Protein AF-A0A8J7DX91-F1 (afdb_monomer_lite)

Foldseek 3Di:
DDPPPPPPPPPDDPVPPCVPPDDDDDDPPDDDPDDDDDDDDPVVVVVDPDPVRVVVVVVVVVVVVVVD

pLDDT: mean 78.9, std 14.7, range [44.94, 96.38]

Structure (mmCIF, N/CA/C/O backbone):
data_AF-A0A8J7DX91-F1
#
_entry.id   AF-A0A8J7DX91-F1
#
loop_
_atom_site.group_PDB
_atom_site.id
_atom_site.type_symbol
_atom_site.label_atom_id
_atom_site.label_alt_id
_atom_site.label_comp_id
_atom_site.label_asym_id
_atom_site.label_entity_id
_atom_site.label_seq_id
_atom_site.pdbx_PDB_ins_code
_atom_site.Cartn_x
_atom_site.Cartn_y
_atom_site.Cartn_z
_atom_site.occupancy
_atom_site.B_iso_or_equiv
_atom_site.auth_seq_id
_atom_site.auth_co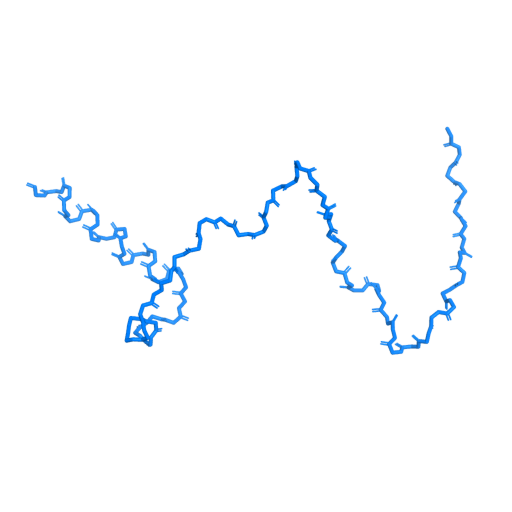mp_id
_atom_site.auth_asym_id
_atom_site.auth_atom_id
_atom_site.pdbx_PDB_model_num
ATOM 1 N N . MET A 1 1 ? 44.509 9.884 -10.527 1.00 44.94 1 MET A N 1
ATOM 2 C CA . MET A 1 1 ? 44.240 8.887 -11.586 1.00 44.94 1 MET A CA 1
ATOM 3 C C . MET A 1 1 ? 43.465 9.573 -12.698 1.00 44.94 1 MET A C 1
ATOM 5 O O . MET A 1 1 ? 42.459 10.208 -12.399 1.00 44.94 1 MET A O 1
ATOM 9 N N . LYS A 1 2 ? 43.981 9.541 -13.932 1.00 45.06 2 LYS A N 1
ATOM 10 C CA . LYS A 1 2 ? 43.313 10.112 -15.109 1.00 45.06 2 LYS A CA 1
ATOM 11 C C . LYS A 1 2 ? 42.066 9.269 -15.414 1.00 45.06 2 LYS A C 1
ATOM 13 O O . LYS A 1 2 ? 42.139 8.047 -15.365 1.00 45.06 2 LYS A O 1
ATOM 18 N N . LYS A 1 3 ? 40.918 9.913 -15.645 1.00 53.50 3 LYS A N 1
ATOM 19 C CA . LYS A 1 3 ? 39.722 9.244 -16.172 1.00 53.50 3 LYS A CA 1
ATOM 20 C C . LYS A 1 3 ? 39.913 9.131 -17.676 1.00 53.50 3 LYS A C 1
ATOM 22 O O . LYS A 1 3 ? 39.651 10.096 -18.389 1.00 53.50 3 LYS A O 1
ATOM 27 N N . ASP A 1 4 ? 40.381 7.980 -18.132 1.00 53.81 4 ASP A N 1
ATOM 28 C CA . ASP A 1 4 ? 40.306 7.644 -19.545 1.00 53.81 4 ASP A CA 1
ATOM 29 C C . ASP A 1 4 ? 38.825 7.464 -19.882 1.00 53.81 4 ASP A C 1
ATOM 31 O O . ASP A 1 4 ? 38.155 6.539 -19.417 1.00 53.81 4 ASP A O 1
ATOM 35 N N . LYS A 1 5 ? 38.278 8.433 -20.618 1.00 56.75 5 LYS A N 1
ATOM 36 C CA . LYS A 1 5 ? 36.947 8.346 -21.209 1.00 56.75 5 LYS A CA 1
ATOM 37 C C . LYS A 1 5 ? 37.064 7.384 -22.386 1.00 56.75 5 LYS A C 1
ATOM 39 O O . LYS A 1 5 ? 37.196 7.813 -23.524 1.00 56.75 5 LYS A O 1
ATOM 44 N N . LEU A 1 6 ? 37.103 6.088 -22.083 1.00 60.31 6 LEU A N 1
ATOM 45 C CA . LEU A 1 6 ? 36.934 5.048 -23.086 1.00 60.31 6 LEU A CA 1
ATOM 46 C C . LEU A 1 6 ? 35.517 5.212 -23.632 1.00 60.31 6 LEU A C 1
ATOM 48 O O . LEU A 1 6 ? 34.538 4.889 -22.957 1.00 60.31 6 LEU A O 1
ATOM 52 N N . GLU A 1 7 ? 35.409 5.793 -24.822 1.00 59.88 7 GLU A N 1
ATOM 53 C CA . GLU A 1 7 ? 34.203 5.710 -25.637 1.00 59.88 7 GLU A CA 1
ATOM 54 C C . GLU A 1 7 ? 34.108 4.267 -26.125 1.00 59.88 7 GLU A C 1
ATOM 56 O O . GLU A 1 7 ? 34.526 3.928 -27.223 1.00 59.88 7 GLU A O 1
ATOM 61 N N . MET A 1 8 ? 33.670 3.383 -25.228 1.00 64.25 8 MET A N 1
ATOM 62 C CA . MET A 1 8 ? 33.311 2.022 -25.595 1.00 64.25 8 MET A CA 1
ATOM 63 C C . MET A 1 8 ? 32.067 2.135 -26.469 1.00 64.25 8 MET A C 1
ATOM 65 O O . MET A 1 8 ? 31.025 2.604 -26.000 1.00 64.25 8 MET A O 1
ATOM 69 N N . GLU A 1 9 ? 32.203 1.782 -27.743 1.00 66.19 9 GLU A N 1
ATOM 70 C CA . GLU A 1 9 ? 31.064 1.655 -28.640 1.00 66.19 9 GLU A CA 1
ATOM 71 C C . GLU A 1 9 ? 30.087 0.628 -28.045 1.00 66.19 9 GLU A C 1
ATOM 73 O O . GLU A 1 9 ? 30.485 -0.406 -27.507 1.00 66.19 9 GLU A O 1
ATOM 78 N N . ASP A 1 10 ? 28.798 0.967 -28.044 1.00 69.94 10 ASP A N 1
ATOM 79 C CA . ASP A 1 10 ? 27.744 0.129 -27.475 1.00 69.94 10 ASP A CA 1
ATOM 80 C C . ASP A 1 10 ? 27.472 -1.026 -28.448 1.00 69.94 10 ASP A C 1
ATOM 82 O O . ASP A 1 10 ? 26.712 -0.881 -29.402 1.00 69.94 10 ASP A O 1
ATOM 86 N N . GLU A 1 11 ? 28.150 -2.156 -28.242 1.00 82.56 11 GLU A N 1
ATOM 87 C CA . GLU A 1 11 ? 28.030 -3.365 -29.074 1.00 82.56 11 GLU A CA 1
ATOM 88 C C . GLU A 1 11 ? 26.677 -4.092 -28.901 1.00 82.56 11 GLU A C 1
ATOM 90 O O . GLU A 1 11 ? 26.422 -5.119 -29.538 1.00 82.56 11 GLU A O 1
ATOM 95 N N . LEU A 1 12 ? 25.797 -3.601 -28.018 1.00 82.75 12 LEU A N 1
ATOM 96 C CA . LEU A 1 12 ? 24.495 -4.209 -27.761 1.00 82.75 12 LEU A CA 1
ATOM 97 C C . LEU A 1 12 ? 23.517 -3.963 -28.915 1.00 82.75 12 LEU A C 1
ATOM 99 O O . LEU A 1 12 ? 23.489 -2.907 -29.547 1.00 82.75 12 LEU A O 1
ATOM 103 N N . ARG A 1 13 ? 22.644 -4.947 -29.162 1.00 84.38 13 ARG A N 1
ATOM 104 C CA . ARG A 1 13 ? 21.530 -4.772 -30.105 1.00 84.38 13 ARG A CA 1
ATOM 105 C C . ARG A 1 13 ? 20.544 -3.728 -29.581 1.00 84.38 13 ARG A C 1
ATOM 107 O O . ARG A 1 13 ? 20.408 -3.544 -28.371 1.00 84.38 13 ARG A O 1
ATOM 114 N N . SER A 1 14 ? 19.810 -3.090 -30.489 1.00 82.12 14 SER A N 1
ATOM 115 C CA . SER A 1 14 ? 18.885 -1.994 -30.174 1.00 82.12 14 SER A CA 1
ATOM 116 C C . SER A 1 14 ? 17.783 -2.379 -29.181 1.00 82.12 14 SER A C 1
ATOM 118 O O . SER A 1 14 ? 17.324 -1.522 -28.425 1.00 82.12 14 SER A O 1
ATOM 120 N N . GLU A 1 15 ? 17.384 -3.653 -29.127 1.00 81.56 15 GLU A N 1
ATOM 121 C CA . GLU A 1 15 ? 16.396 -4.150 -28.165 1.00 81.56 15 GLU A CA 1
ATOM 122 C C . GLU A 1 15 ? 16.926 -4.179 -26.721 1.00 81.56 15 GLU A C 1
ATOM 124 O O . GLU A 1 15 ? 16.145 -4.124 -25.772 1.00 81.56 15 GLU A O 1
ATOM 129 N N . TYR A 1 16 ? 18.248 -4.210 -26.533 1.00 79.31 16 TYR A N 1
ATOM 130 C CA . TYR A 1 16 ? 18.911 -4.229 -25.228 1.00 79.31 16 TYR A CA 1
ATOM 131 C C . TYR A 1 16 ? 19.433 -2.838 -24.836 1.00 79.31 16 TYR A C 1
ATOM 133 O O . TYR A 1 16 ? 20.589 -2.671 -24.456 1.00 79.31 16 TYR A O 1
ATOM 141 N N . ASN A 1 17 ? 18.574 -1.814 -24.891 1.00 81.19 17 ASN A N 1
ATOM 142 C CA . ASN A 1 17 ? 18.934 -0.462 -24.457 1.00 81.19 17 ASN A CA 1
ATOM 143 C C . ASN A 1 17 ? 18.964 -0.346 -22.921 1.00 81.19 17 ASN A C 1
ATOM 145 O O . ASN A 1 17 ? 17.950 -0.096 -22.265 1.00 81.19 17 ASN A O 1
ATOM 149 N N . LEU A 1 18 ? 20.158 -0.475 -22.343 1.00 79.56 18 LEU A N 1
ATOM 150 C CA . LEU A 1 18 ? 20.359 -0.422 -20.893 1.00 79.56 18 LEU A CA 1
ATOM 151 C C . LEU A 1 18 ? 20.455 1.011 -20.333 1.00 79.56 18 LEU A C 1
ATOM 153 O O . LEU A 1 18 ? 20.511 1.179 -19.115 1.00 79.56 18 LEU A O 1
ATOM 157 N N . LYS A 1 19 ? 20.443 2.057 -21.177 1.00 78.62 19 LYS A N 1
ATOM 158 C CA . LYS A 1 19 ? 20.673 3.458 -20.755 1.00 78.62 19 LYS A CA 1
ATOM 159 C C . LYS A 1 19 ? 19.614 3.980 -19.782 1.00 78.62 19 LYS A C 1
ATOM 161 O O . LYS A 1 19 ? 19.907 4.835 -18.952 1.00 78.62 19 LYS A O 1
ATOM 166 N N . ASN A 1 20 ? 18.400 3.439 -19.860 1.00 73.31 20 ASN A N 1
ATOM 167 C CA . ASN A 1 20 ? 17.270 3.837 -19.018 1.00 73.31 20 ASN A CA 1
ATOM 168 C C . ASN A 1 20 ? 17.095 2.945 -17.780 1.00 73.31 20 ASN A C 1
ATOM 170 O O . ASN A 1 20 ? 16.207 3.190 -16.959 1.00 73.31 20 ASN A O 1
ATOM 174 N N . LEU A 1 21 ? 17.914 1.901 -17.626 1.00 74.38 21 LEU A N 1
ATOM 175 C CA . LEU A 1 21 ? 17.811 1.016 -16.477 1.00 74.38 21 LEU A CA 1
ATOM 176 C C . LEU A 1 21 ? 18.391 1.691 -15.236 1.00 74.38 21 LEU A C 1
ATOM 178 O O . LEU A 1 21 ? 19.517 2.190 -15.211 1.00 74.38 21 LEU A O 1
ATOM 182 N N . ARG A 1 22 ? 17.620 1.666 -14.150 1.00 69.81 22 ARG A N 1
ATOM 183 C CA . ARG A 1 22 ? 18.094 2.119 -12.843 1.00 69.81 22 ARG A CA 1
ATOM 184 C C . ARG A 1 22 ? 19.114 1.122 -12.299 1.00 69.81 22 ARG A C 1
ATOM 186 O O . ARG A 1 22 ? 18.752 0.034 -11.858 1.00 69.81 22 ARG A O 1
ATOM 193 N N . VAL A 1 23 ? 20.387 1.512 -12.278 1.00 70.94 23 VAL A N 1
ATOM 194 C CA . VAL A 1 23 ? 21.455 0.707 -11.672 1.00 70.94 23 VAL A CA 1
ATOM 195 C C . VAL A 1 23 ? 21.210 0.591 -10.166 1.00 70.94 23 VAL A C 1
ATOM 197 O O . VAL A 1 23 ? 21.145 1.597 -9.454 1.00 70.94 23 VAL A O 1
ATOM 200 N N . ARG A 1 24 ? 21.095 -0.643 -9.660 1.00 66.56 24 ARG A N 1
ATOM 201 C CA . ARG A 1 24 ? 20.894 -0.919 -8.234 1.00 66.56 24 ARG A CA 1
ATOM 202 C C . ARG A 1 24 ? 22.041 -1.735 -7.654 1.00 66.56 24 ARG A C 1
ATOM 204 O O . ARG A 1 24 ? 22.495 -2.722 -8.216 1.00 66.56 24 ARG A O 1
ATOM 211 N N . LYS A 1 25 ? 22.484 -1.323 -6.471 1.00 68.75 25 LYS A N 1
ATOM 212 C CA . LYS A 1 25 ? 23.555 -1.964 -5.713 1.00 68.75 25 LYS A CA 1
ATOM 213 C C . LYS A 1 25 ? 23.011 -3.148 -4.901 1.00 68.75 25 LYS A C 1
ATOM 215 O O . LYS A 1 25 ? 22.379 -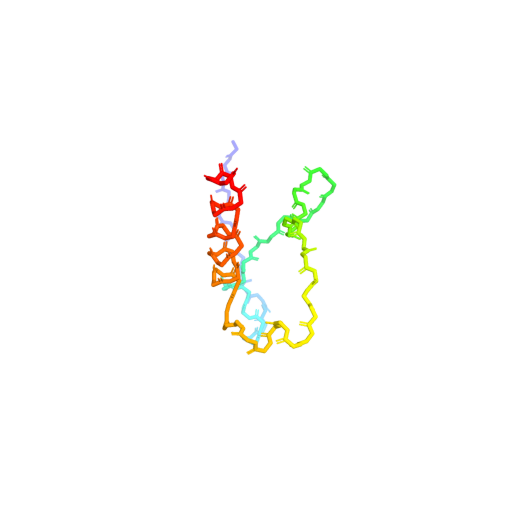2.928 -3.873 1.00 68.75 25 LYS A O 1
ATOM 220 N N . LEU A 1 26 ? 23.294 -4.376 -5.337 1.00 67.25 26 LEU A N 1
ATOM 221 C CA . LEU A 1 26 ? 23.057 -5.614 -4.574 1.00 67.25 26 LEU A CA 1
ATOM 222 C C . LEU A 1 26 ? 24.310 -5.976 -3.742 1.00 67.25 26 LEU A C 1
ATOM 224 O O . LEU A 1 26 ? 25.416 -5.587 -4.121 1.00 67.25 26 LEU A O 1
ATOM 228 N N . GLY A 1 27 ? 24.153 -6.639 -2.590 1.00 70.31 27 GLY A N 1
ATOM 229 C CA . GLY A 1 27 ? 25.269 -7.110 -1.749 1.00 70.31 27 GLY A CA 1
ATOM 230 C C . GLY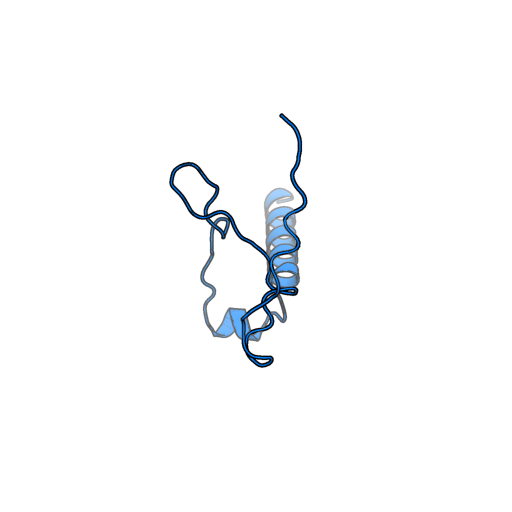 A 1 27 ? 24.990 -7.073 -0.241 1.00 70.31 27 GLY A C 1
ATOM 231 O O . GLY A 1 27 ? 24.113 -6.340 0.219 1.00 70.31 27 GLY A O 1
ATOM 232 N N . SER A 1 28 ? 25.754 -7.856 0.526 1.00 63.00 28 SER A N 1
ATOM 233 C CA . SER A 1 28 ? 25.692 -7.892 1.992 1.00 63.00 28 SER A CA 1
ATOM 234 C C . SER A 1 28 ? 26.004 -6.515 2.602 1.00 63.00 28 SER A C 1
ATOM 236 O O . SER A 1 28 ? 26.838 -5.763 2.098 1.00 63.00 28 SER A O 1
ATOM 238 N N . GLY A 1 29 ? 25.278 -6.138 3.661 1.00 69.06 29 GLY A N 1
ATOM 239 C CA . GLY A 1 29 ? 25.423 -4.833 4.326 1.00 69.06 29 GLY A CA 1
ATOM 240 C C . GLY A 1 29 ? 24.714 -3.657 3.638 1.00 69.06 29 GLY A C 1
ATOM 241 O O . GLY A 1 29 ? 24.842 -2.517 4.084 1.00 69.06 29 GLY A O 1
ATOM 242 N N . ARG A 1 30 ? 23.946 -3.895 2.566 1.00 66.69 30 ARG A N 1
ATOM 243 C CA . ARG A 1 30 ? 23.119 -2.867 1.911 1.00 66.69 30 ARG A CA 1
ATOM 244 C C . ARG A 1 30 ? 21.645 -3.072 2.261 1.00 66.69 30 ARG A C 1
ATOM 246 O O . ARG A 1 30 ? 21.186 -4.205 2.340 1.00 66.69 30 ARG A O 1
ATOM 253 N N . LYS A 1 31 ? 20.912 -1.971 2.481 1.00 61.09 31 LYS A N 1
ATOM 254 C CA . LYS A 1 31 ? 19.495 -1.991 2.891 1.00 61.09 31 LYS A CA 1
ATOM 255 C C . LYS A 1 31 ? 18.675 -2.854 1.921 1.00 61.09 31 LYS A C 1
ATOM 257 O O . LYS A 1 31 ? 18.673 -2.580 0.715 1.00 61.09 31 LYS A O 1
ATOM 262 N N . SER A 1 32 ? 17.994 -3.873 2.452 1.00 62.16 32 SER A N 1
ATOM 263 C CA . SER A 1 32 ? 16.987 -4.639 1.716 1.00 62.16 32 SER A CA 1
ATOM 264 C C . SER A 1 32 ? 15.974 -3.669 1.118 1.00 62.16 32 SER A C 1
ATOM 266 O O . SER A 1 32 ? 15.651 -2.638 1.717 1.00 62.16 32 SER A O 1
ATOM 268 N N . PHE A 1 33 ? 15.527 -3.941 -0.106 1.00 60.28 33 PHE A N 1
ATOM 269 C CA . PHE A 1 33 ? 14.424 -3.166 -0.649 1.00 60.28 33 PHE A CA 1
ATOM 270 C C . PHE A 1 33 ? 13.137 -3.685 -0.030 1.00 60.28 33 PHE A C 1
ATOM 272 O O . PHE A 1 33 ? 12.900 -4.887 -0.028 1.00 60.28 33 PHE A O 1
ATOM 279 N N . GLY A 1 34 ? 12.371 -2.763 0.536 1.00 59.62 34 GLY A N 1
ATOM 280 C CA . GLY A 1 34 ? 11.250 -3.075 1.403 1.00 59.62 34 GLY A CA 1
ATOM 281 C C . GLY A 1 34 ? 11.623 -2.769 2.842 1.00 59.62 34 GLY A C 1
ATOM 282 O O . GLY A 1 34 ? 12.493 -3.412 3.430 1.00 59.62 34 GLY A O 1
ATOM 283 N N . GLY A 1 35 ? 10.955 -1.763 3.406 1.00 69.75 35 GLY A N 1
ATOM 284 C CA . GLY A 1 35 ? 10.748 -1.741 4.847 1.00 69.75 35 GLY A CA 1
ATOM 285 C C . GLY A 1 35 ? 9.909 -2.951 5.271 1.00 69.75 35 GLY A C 1
ATOM 286 O O . GLY A 1 35 ? 9.767 -3.931 4.536 1.00 69.75 35 GLY A O 1
ATOM 287 N N . VAL A 1 36 ? 9.314 -2.888 6.456 1.00 76.94 36 VAL A N 1
ATOM 288 C CA . VAL A 1 36 ? 8.375 -3.928 6.887 1.00 76.94 36 VAL A CA 1
ATOM 289 C C . VAL A 1 36 ? 7.230 -4.009 5.874 1.00 76.94 36 VAL A C 1
ATOM 291 O O . VAL A 1 36 ? 6.543 -3.020 5.632 1.00 76.94 36 VAL A O 1
ATOM 294 N N . THR A 1 37 ? 7.063 -5.175 5.250 1.00 83.12 37 THR A N 1
ATOM 295 C CA . THR A 1 37 ? 5.929 -5.449 4.362 1.00 83.12 37 THR A CA 1
ATOM 296 C C . THR A 1 37 ? 4.821 -6.052 5.207 1.00 83.12 37 THR A C 1
ATOM 298 O O . THR A 1 37 ? 5.030 -7.077 5.854 1.00 83.12 37 THR A O 1
ATOM 301 N N . VAL A 1 38 ? 3.660 -5.406 5.217 1.00 84.38 38 VAL A N 1
ATOM 302 C CA . VAL A 1 38 ? 2.470 -5.888 5.918 1.00 84.38 38 VAL A CA 1
ATOM 303 C C . VAL A 1 38 ? 1.531 -6.475 4.878 1.00 84.38 38 VAL A C 1
ATOM 305 O O . VAL A 1 38 ? 1.199 -5.814 3.896 1.00 84.38 38 VAL A O 1
ATOM 308 N N . ARG A 1 39 ? 1.137 -7.734 5.072 1.00 90.12 39 ARG A N 1
ATOM 309 C CA . ARG A 1 39 ? 0.141 -8.383 4.224 1.00 90.12 39 ARG A CA 1
ATOM 310 C C . ARG A 1 39 ? -1.247 -7.953 4.686 1.00 90.12 39 ARG A C 1
ATOM 312 O O . ARG A 1 39 ? -1.560 -8.089 5.864 1.00 90.12 39 ARG A O 1
ATOM 319 N N . LEU A 1 40 ? -2.042 -7.442 3.753 1.00 91.19 40 LEU A N 1
ATOM 320 C CA . LEU A 1 40 ? -3.461 -7.169 3.954 1.00 91.19 40 LEU A CA 1
ATOM 321 C C . LEU A 1 40 ? -4.276 -8.368 3.465 1.00 91.19 40 LEU A C 1
ATOM 323 O O . LEU A 1 40 ? -3.849 -9.079 2.549 1.00 91.19 40 LEU A O 1
ATOM 327 N N . GLU A 1 41 ? -5.428 -8.589 4.087 1.00 94.69 41 GLU A N 1
ATOM 328 C CA . GLU A 1 41 ? -6.416 -9.539 3.581 1.00 94.69 41 GLU A CA 1
ATOM 329 C C . GLU A 1 41 ? -7.093 -8.985 2.307 1.00 94.69 41 GLU A C 1
ATOM 331 O O . GLU A 1 41 ? -7.090 -7.763 2.103 1.00 94.69 41 GLU A O 1
ATOM 336 N N . PRO A 1 42 ? -7.615 -9.848 1.409 1.00 92.81 42 PRO A N 1
ATOM 337 C CA . PRO A 1 42 ? -8.146 -9.428 0.108 1.00 92.81 42 PRO A CA 1
ATOM 338 C C . PRO A 1 42 ? -9.290 -8.417 0.202 1.0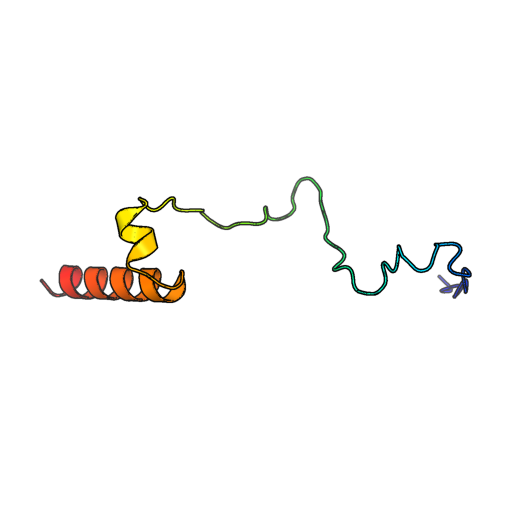0 92.81 42 PRO A C 1
ATOM 340 O O . PRO A 1 42 ? -9.323 -7.456 -0.557 1.00 92.81 42 PRO A O 1
ATOM 343 N N . ASP A 1 43 ? -10.181 -8.600 1.172 1.00 94.56 43 ASP A N 1
ATOM 344 C CA . ASP A 1 43 ? -11.297 -7.699 1.457 1.00 94.56 43 ASP A CA 1
ATOM 345 C C . ASP A 1 43 ? -10.810 -6.291 1.823 1.00 94.56 43 ASP A C 1
ATOM 347 O O . ASP A 1 43 ? -11.299 -5.295 1.299 1.00 94.56 43 ASP A O 1
ATOM 351 N N . VAL A 1 44 ? -9.787 -6.191 2.671 1.00 91.75 44 VAL A N 1
ATOM 352 C CA . VAL A 1 44 ? -9.182 -4.909 3.041 1.00 91.75 44 VAL A CA 1
ATOM 353 C C . VAL A 1 44 ? -8.446 -4.302 1.848 1.00 91.75 44 VAL A C 1
ATOM 355 O O . VAL A 1 44 ? -8.537 -3.100 1.623 1.00 91.75 44 VAL A O 1
ATOM 358 N N . ALA A 1 45 ? -7.738 -5.110 1.062 1.00 91.88 45 ALA A N 1
ATOM 359 C CA . ALA A 1 45 ? -7.018 -4.627 -0.113 1.00 91.88 45 ALA A CA 1
ATOM 360 C C . ALA A 1 45 ? -7.955 -4.073 -1.203 1.00 91.88 45 ALA A C 1
ATOM 362 O O . ALA A 1 45 ? -7.589 -3.115 -1.874 1.00 91.88 45 ALA A O 1
ATOM 363 N N . GLU A 1 46 ? -9.159 -4.630 -1.361 1.00 94.06 46 GLU A N 1
ATOM 364 C CA . GLU A 1 46 ? -10.172 -4.125 -2.300 1.00 94.06 46 GLU A CA 1
ATOM 365 C C . GLU A 1 46 ? -10.780 -2.786 -1.859 1.00 94.06 46 GLU A C 1
ATOM 367 O O . GLU A 1 46 ? -11.168 -1.969 -2.694 1.00 94.06 46 GLU A O 1
ATOM 372 N N . MET A 1 47 ? -10.837 -2.537 -0.550 1.00 94.12 47 MET A N 1
ATOM 373 C CA . MET A 1 47 ? -11.427 -1.320 0.011 1.00 94.12 47 MET A CA 1
ATOM 374 C C . MET A 1 47 ? -10.521 -0.087 -0.097 1.00 94.12 47 MET A C 1
ATOM 376 O O . MET A 1 47 ? -11.024 1.037 -0.039 1.00 94.12 47 MET A O 1
ATOM 380 N N . PHE A 1 48 ? -9.203 -0.267 -0.241 1.00 93.50 48 PHE A N 1
ATOM 381 C CA . PHE A 1 48 ? -8.242 0.837 -0.286 1.00 93.50 48 PHE A CA 1
ATOM 382 C C . PHE A 1 48 ? -7.508 0.902 -1.635 1.00 93.50 48 PHE A C 1
ATOM 384 O O . PHE A 1 48 ? -6.900 -0.082 -2.049 1.00 93.50 48 PHE A O 1
ATOM 391 N N . PRO A 1 49 ? -7.490 2.067 -2.310 1.00 89.62 49 PRO A N 1
ATOM 392 C CA . PRO A 1 49 ? -6.877 2.201 -3.633 1.00 89.62 49 PRO A CA 1
ATOM 393 C C . PRO A 1 49 ? -5.341 2.181 -3.604 1.00 89.62 49 PRO A C 1
ATOM 395 O O . PRO A 1 49 ? -4.715 1.812 -4.597 1.00 89.62 49 PRO A O 1
ATOM 398 N N . ASP A 1 50 ? -4.723 2.584 -2.489 1.00 90.94 50 ASP A N 1
ATOM 399 C CA . ASP A 1 50 ? -3.272 2.626 -2.327 1.00 90.94 50 ASP A CA 1
ATOM 400 C C . ASP A 1 50 ? -2.832 2.477 -0.856 1.00 90.94 50 ASP A C 1
ATOM 402 O O . ASP A 1 50 ? -3.635 2.452 0.082 1.00 90.94 50 ASP A O 1
ATOM 406 N N . ALA A 1 51 ? -1.516 2.367 -0.658 1.00 89.88 51 ALA A N 1
ATOM 407 C CA . ALA A 1 51 ? -0.913 2.229 0.663 1.00 89.88 51 ALA A CA 1
ATOM 408 C C . ALA A 1 51 ? -0.994 3.511 1.513 1.00 89.88 51 ALA A C 1
ATOM 410 O O . ALA A 1 51 ? -0.951 3.423 2.743 1.00 89.88 51 ALA A O 1
ATOM 411 N N . ASP A 1 52 ? -1.096 4.690 0.897 1.00 92.00 52 ASP A N 1
ATOM 412 C CA . ASP A 1 52 ? -1.185 5.956 1.623 1.00 92.00 52 ASP A CA 1
ATOM 413 C C . ASP A 1 52 ? -2.555 6.075 2.305 1.00 92.00 52 ASP A C 1
ATOM 415 O O . ASP A 1 52 ? -2.613 6.372 3.500 1.00 92.00 52 ASP A O 1
ATOM 419 N N . ALA A 1 53 ? -3.632 5.692 1.615 1.00 94.12 53 ALA A N 1
ATOM 420 C CA . ALA A 1 53 ? -4.990 5.630 2.149 1.00 94.12 53 ALA A CA 1
ATOM 421 C C . ALA A 1 53 ? -5.102 4.685 3.361 1.00 94.12 53 ALA A C 1
ATOM 423 O O . ALA A 1 53 ? -5.694 5.043 4.383 1.00 94.12 53 ALA A O 1
ATOM 424 N N . VAL A 1 54 ? -4.469 3.505 3.297 1.00 94.62 54 VAL A N 1
ATOM 425 C CA . VAL A 1 54 ? -4.404 2.564 4.434 1.00 94.62 54 VAL A CA 1
ATOM 426 C C . VAL A 1 54 ? -3.682 3.203 5.623 1.00 94.62 54 VAL A C 1
ATOM 428 O 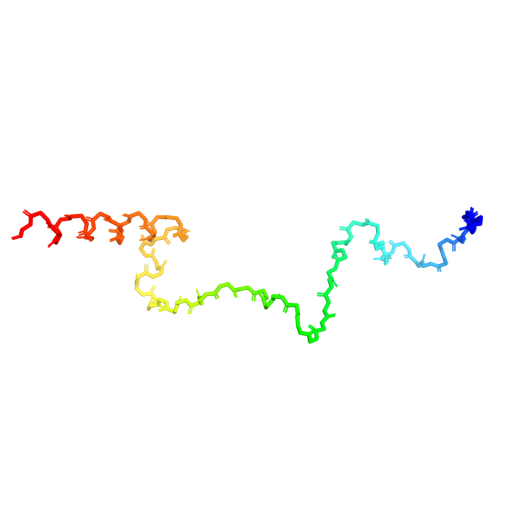O . VAL A 1 54 ? -4.149 3.145 6.763 1.00 94.62 54 VAL A O 1
ATOM 431 N N . ASN A 1 55 ? -2.541 3.846 5.369 1.00 94.25 55 ASN A N 1
ATOM 432 C CA . ASN A 1 55 ? -1.744 4.478 6.415 1.00 94.25 55 ASN A CA 1
ATOM 433 C C . ASN A 1 55 ? -2.488 5.636 7.091 1.00 94.25 55 ASN A C 1
ATOM 435 O O . ASN A 1 55 ? -2.380 5.807 8.308 1.00 94.25 55 ASN A O 1
ATOM 439 N N . GLU A 1 56 ? -3.240 6.434 6.336 1.00 95.38 56 GLU A N 1
ATOM 440 C CA . GLU A 1 56 ? -4.057 7.514 6.888 1.00 95.38 56 GLU A CA 1
ATOM 441 C C . GLU A 1 56 ? -5.185 6.989 7.777 1.00 95.38 56 GLU A C 1
ATOM 443 O O . GLU A 1 56 ? -5.339 7.472 8.904 1.00 95.38 56 GLU A O 1
ATOM 448 N N . ALA A 1 57 ? -5.901 5.953 7.334 1.00 95.06 57 ALA A N 1
ATOM 449 C CA . ALA A 1 57 ? -6.957 5.322 8.121 1.00 95.06 57 ALA A CA 1
ATOM 450 C C . ALA A 1 57 ? -6.424 4.757 9.452 1.00 95.06 57 ALA A C 1
ATOM 452 O O . ALA A 1 57 ? -6.979 5.028 10.520 1.00 95.06 57 ALA A O 1
ATOM 453 N N . LEU A 1 58 ? -5.292 4.043 9.419 1.00 95.00 58 LEU A N 1
ATOM 454 C CA . LEU A 1 58 ? -4.662 3.500 10.628 1.00 95.00 58 LEU A CA 1
ATOM 455 C C . LEU A 1 58 ? -4.176 4.605 11.577 1.00 95.00 58 LEU A C 1
ATOM 457 O O . LEU A 1 58 ? -4.336 4.499 12.793 1.00 95.00 58 LEU A O 1
ATOM 461 N N . ARG A 1 59 ? -3.619 5.701 11.049 1.00 96.25 59 ARG A N 1
ATOM 462 C CA . ARG A 1 59 ? -3.224 6.863 11.865 1.00 96.25 59 ARG A CA 1
ATOM 463 C C . ARG A 1 59 ? -4.425 7.534 12.517 1.00 96.25 59 ARG A C 1
ATOM 465 O O . ARG A 1 59 ? -4.318 7.951 13.671 1.00 96.25 59 ARG A O 1
ATOM 472 N N . PHE A 1 60 ? -5.539 7.657 11.798 1.00 95.44 60 PHE A N 1
ATOM 473 C CA . PHE A 1 60 ? -6.779 8.184 12.354 1.00 95.44 60 PHE A CA 1
ATOM 474 C C . PHE A 1 60 ? -7.262 7.319 13.521 1.00 95.44 60 PHE A C 1
ATOM 476 O O . PHE A 1 60 ? -7.486 7.849 14.609 1.00 95.44 60 PHE A O 1
ATOM 483 N N . LEU A 1 61 ? -7.300 5.995 13.343 1.00 95.25 61 LEU A N 1
ATOM 484 C CA . LEU A 1 61 ? -7.670 5.063 14.407 1.00 95.25 61 LEU A CA 1
ATOM 485 C C . LEU A 1 61 ? -6.767 5.220 15.639 1.00 95.25 61 LEU A C 1
ATOM 487 O O . LEU A 1 61 ? -7.268 5.371 16.749 1.00 95.25 61 LEU A O 1
ATOM 491 N N . ILE A 1 62 ? -5.445 5.287 15.445 1.00 96.38 62 ILE A N 1
ATOM 492 C CA . ILE A 1 62 ? -4.486 5.505 16.540 1.00 96.38 62 ILE A CA 1
ATOM 493 C C . ILE A 1 62 ? -4.793 6.804 17.300 1.00 96.38 62 ILE A C 1
ATOM 495 O O . ILE A 1 62 ? -4.730 6.825 18.530 1.00 96.38 62 ILE A O 1
ATOM 499 N N . ARG A 1 63 ? -5.132 7.893 16.595 1.00 95.38 63 ARG A N 1
ATOM 500 C CA . ARG A 1 63 ? -5.485 9.176 17.228 1.00 95.38 63 ARG A CA 1
ATOM 501 C C . ARG A 1 63 ? -6.745 9.053 18.078 1.00 95.38 63 ARG A C 1
A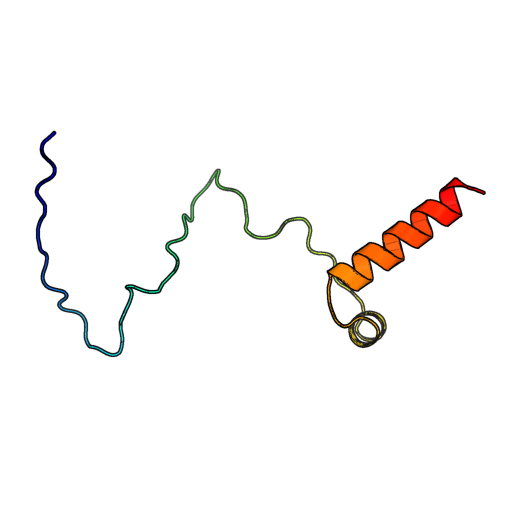TOM 503 O O . ARG A 1 63 ? -6.711 9.477 19.227 1.00 95.38 63 ARG A O 1
ATOM 510 N N . VAL A 1 64 ? -7.799 8.432 17.548 1.00 95.12 64 VAL A N 1
ATOM 511 C CA . VAL A 1 64 ? -9.052 8.200 18.283 1.00 95.12 64 VAL A CA 1
ATOM 512 C C . VAL A 1 64 ? -8.794 7.360 19.535 1.00 95.12 64 VAL A C 1
ATOM 514 O O . VAL A 1 64 ? -9.215 7.733 20.623 1.00 95.12 64 VAL A O 1
ATOM 517 N N . THR A 1 65 ? -8.020 6.278 19.419 1.00 94.31 65 THR A N 1
ATOM 518 C CA . THR A 1 65 ? -7.712 5.401 20.564 1.00 94.31 65 THR A CA 1
ATOM 519 C C . THR A 1 65 ? -6.832 6.041 21.635 1.00 94.31 65 THR A C 1
ATOM 521 O O . THR A 1 65 ? -6.809 5.544 22.750 1.00 94.31 65 THR A O 1
ATOM 524 N N . ARG A 1 66 ? -6.083 7.104 21.311 1.00 89.50 66 ARG A N 1
ATOM 525 C CA . ARG A 1 66 ? -5.226 7.828 22.268 1.00 89.50 66 ARG A CA 1
ATOM 526 C C . ARG A 1 66 ? -5.931 8.993 22.960 1.00 89.50 66 ARG A C 1
ATOM 528 O O . ARG A 1 66 ? -5.376 9.538 23.908 1.00 89.50 66 ARG A O 1
ATOM 535 N N . GLN A 1 67 ? -7.059 9.443 22.416 1.00 70.94 67 GLN A N 1
ATOM 536 C CA . GLN A 1 67 ? -7.864 10.530 22.981 1.00 70.94 67 GLN A CA 1
ATOM 537 C C . GLN A 1 67 ? -8.985 10.023 23.899 1.00 70.94 67 GLN A C 1
ATOM 539 O O . GLN A 1 67 ? -9.586 10.834 24.601 1.00 70.94 67 GLN A O 1
ATOM 544 N N . ASN A 1 68 ? -9.231 8.711 23.901 1.00 53.34 68 ASN A N 1
ATOM 545 C CA . ASN A 1 68 ? -9.986 7.993 24.929 1.00 53.34 68 ASN A CA 1
ATOM 546 C C . ASN A 1 68 ? -9.042 7.468 26.015 1.00 53.34 68 ASN A C 1
ATOM 548 O O . ASN A 1 68 ? -9.528 7.284 27.151 1.00 53.34 68 ASN A O 1
#

Sequence (68 aa):
MKKDKLEMEDELRSEYNLKNLRVRKLGSGRKSFGGVTVRLEPDVAEMFPDADAVNEALRFLIRVTRQN

Organism: NCBI:txid945747

Radius of gyration: 22.95 Å; chains: 1; bounding box: 56×20×55 Å

Secondary structure (DSSP, 8-state):
-----------S-TT--GGGS-----STTSPPS-SSPPPPPHHHHHH-SSHHHHHHHHHHHHHHHHH-